Protein AF-A0A7S3WUS5-F1 (afdb_monomer_lite)

Organism: Emiliania huxleyi (NCBI:txid2903)

InterPro domains:
  IPR016064 NAD kinase/diacylglycerol kinase-like domain superfamily [SSF111331] (10-93)
  IPR017437 ATP-NAD kinase, PpnK-type, C-terminal [G3DSA:2.60.200.30] (34-105)

Radius of gyration: 26.23 Å; chains: 1; bounding box: 48×45×94 Å

Foldseek 3Di:
DVVVVVVVVVCVVVVVDDDDDADWDFDFDADPVRHGDPPDTDTHRFKDKDFDPDQVAWDWDWDDDPPDDTDIDTGRTDIDTGP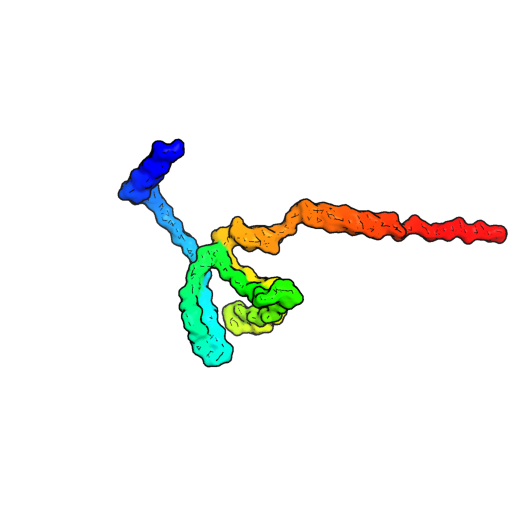NNCPPVVVVVPDPDPVNVVVVVVVVVVVVVPPDPPDPDDDD

Secondary structure (DSSP, 8-state):
-HHHHHHHHHHHHTT-SPPPP---EEE--B-TTSPBPSS--EEESSEEEEE-SSTTSPEEEEE-STT---EEEEESEEEEE-TTGGGTHHHHHH---HHHHHHHHHHHHHHHTT----------

Sequence (124 aa):
LATASRAFAARIAAAEYEPLLVPRLRVSVTGGDGAAAAFATQHALNECFVCEACPARPLDLEISVDGGPWRQWRSSGALISTQRGASAWMQNAWSVREQQAAAVLQAAAELGGGGGGVGGGGVG

Structure (mmCIF, N/CA/C/O backbone):
data_AF-A0A7S3WUS5-F1
#
_entry.id   AF-A0A7S3WUS5-F1
#
loop_
_atom_site.group_PDB
_atom_site.id
_atom_site.type_symbol
_atom_site.label_atom_id
_atom_site.label_alt_id
_atom_site.label_comp_id
_atom_site.label_asym_id
_atom_site.label_entity_id
_atom_site.label_seq_id
_atom_site.pdbx_PDB_ins_code
_atom_site.Cartn_x
_atom_site.Cartn_y
_atom_site.Cartn_z
_atom_site.occupancy
_atom_site.B_iso_or_equiv
_atom_site.auth_seq_id
_atom_site.auth_comp_id
_atom_site.auth_asym_id
_atom_site.auth_atom_id
_atom_site.pdbx_PDB_model_num
ATOM 1 N N . LEU A 1 1 ? 22.462 19.286 -18.623 1.00 60.81 1 LEU A N 1
ATOM 2 C CA . LEU A 1 1 ? 21.118 18.657 -18.521 1.00 60.81 1 LEU A CA 1
ATOM 3 C C . LEU A 1 1 ? 20.695 17.931 -19.807 1.00 60.81 1 LEU A C 1
ATOM 5 O O . LEU A 1 1 ? 20.360 16.754 -19.731 1.00 60.81 1 LEU A O 1
ATOM 9 N N . ALA A 1 2 ? 20.783 18.559 -20.988 1.00 68.88 2 ALA A N 1
ATOM 10 C CA . ALA A 1 2 ? 20.404 17.918 -22.259 1.00 68.88 2 ALA A CA 1
ATOM 11 C C . ALA A 1 2 ? 21.253 16.679 -22.631 1.00 68.88 2 ALA A C 1
ATOM 13 O O . ALA A 1 2 ? 20.715 15.692 -23.123 1.00 68.88 2 ALA A O 1
ATOM 14 N N . THR A 1 3 ? 22.563 16.696 -22.358 1.00 79.12 3 THR A N 1
ATOM 15 C CA . THR A 1 3 ? 23.478 15.587 -22.695 1.00 79.12 3 THR A CA 1
ATOM 16 C C . THR A 1 3 ? 23.222 14.331 -21.858 1.00 79.12 3 THR A C 1
ATOM 18 O O . THR A 1 3 ? 23.141 13.238 -22.406 1.00 79.12 3 THR A O 1
ATOM 21 N N . ALA A 1 4 ? 23.010 14.485 -20.546 1.00 77.75 4 ALA A N 1
ATOM 22 C CA . ALA A 1 4 ? 22.707 13.371 -19.643 1.00 77.75 4 ALA A CA 1
ATOM 23 C C . ALA A 1 4 ? 21.370 12.691 -19.990 1.00 77.75 4 ALA A C 1
ATOM 25 O O . ALA A 1 4 ? 21.274 11.468 -19.971 1.00 77.75 4 ALA A O 1
ATOM 26 N N . SER A 1 5 ? 20.365 13.478 -20.390 1.00 86.50 5 SER A N 1
ATOM 27 C CA . SER A 1 5 ? 19.056 12.955 -20.809 1.00 86.50 5 SER A CA 1
ATOM 28 C C . SER A 1 5 ? 19.151 12.135 -22.101 1.00 86.50 5 SER A C 1
ATOM 30 O O . SER A 1 5 ? 18.532 11.079 -22.207 1.00 86.50 5 SER A O 1
ATOM 32 N N . ARG A 1 6 ? 19.973 12.574 -23.070 1.00 90.38 6 ARG A N 1
ATOM 33 C CA . ARG A 1 6 ? 20.227 11.809 -24.305 1.00 90.38 6 ARG A CA 1
ATOM 34 C C . ARG A 1 6 ? 20.988 10.516 -24.039 1.00 90.38 6 ARG A C 1
ATOM 36 O O . ARG A 1 6 ? 20.629 9.493 -24.606 1.00 90.38 6 ARG A O 1
ATOM 43 N N . ALA A 1 7 ? 22.001 10.553 -23.172 1.00 91.06 7 ALA A N 1
ATOM 44 C CA . ALA A 1 7 ? 22.746 9.357 -22.789 1.00 91.06 7 ALA A CA 1
ATOM 45 C C . ALA A 1 7 ? 21.830 8.323 -22.114 1.00 91.06 7 ALA A C 1
ATOM 47 O O . ALA A 1 7 ? 21.869 7.148 -22.458 1.00 91.06 7 ALA A O 1
ATOM 48 N N . PHE A 1 8 ? 20.947 8.760 -21.213 1.00 92.19 8 PHE A N 1
ATOM 49 C CA . PHE A 1 8 ? 19.957 7.882 -20.590 1.00 92.19 8 PHE A CA 1
ATOM 50 C C . PHE A 1 8 ? 18.979 7.275 -21.609 1.00 92.19 8 PHE A C 1
ATOM 52 O O . PHE A 1 8 ? 18.765 6.065 -21.606 1.00 92.19 8 PHE A O 1
ATOM 59 N N . ALA A 1 9 ? 18.439 8.084 -22.525 1.00 92.94 9 ALA A N 1
ATOM 60 C CA . ALA A 1 9 ? 17.549 7.596 -23.580 1.00 92.94 9 ALA A CA 1
ATOM 61 C C . ALA A 1 9 ? 18.240 6.588 -24.516 1.00 92.94 9 ALA A C 1
ATOM 63 O O . ALA A 1 9 ? 17.631 5.587 -24.883 1.00 92.94 9 ALA A O 1
ATOM 64 N N . ALA A 1 10 ? 19.513 6.818 -24.859 1.00 94.94 10 ALA A N 1
ATOM 65 C CA . ALA A 1 10 ? 20.303 5.890 -25.665 1.00 94.94 10 ALA A CA 1
ATOM 66 C C . ALA A 1 10 ? 20.465 4.530 -24.970 1.00 94.94 10 ALA A C 1
ATOM 68 O O . ALA A 1 10 ? 20.283 3.501 -25.611 1.00 94.94 10 ALA A O 1
ATOM 69 N N . ARG A 1 11 ? 20.709 4.522 -23.652 1.00 95.12 11 ARG A N 1
ATOM 70 C CA . ARG A 1 11 ? 20.784 3.288 -22.855 1.00 95.12 11 ARG A CA 1
ATOM 71 C C . ARG A 1 11 ? 19.455 2.537 -22.812 1.00 95.12 11 ARG A C 1
ATOM 73 O O . ARG A 1 11 ? 19.446 1.320 -22.948 1.00 95.12 11 ARG A O 1
ATOM 80 N N . ILE A 1 12 ? 18.330 3.244 -22.679 1.00 94.94 12 ILE A N 1
ATOM 81 C CA . ILE A 1 12 ? 16.999 2.619 -22.772 1.00 94.94 12 ILE A CA 1
ATOM 82 C C . ILE A 1 12 ? 16.790 2.006 -24.161 1.00 94.94 12 ILE A C 1
ATOM 84 O O . ILE A 1 12 ? 16.366 0.858 -24.258 1.00 94.94 12 ILE A O 1
ATOM 88 N N . ALA A 1 13 ? 17.103 2.748 -25.228 1.00 95.38 13 ALA A N 1
ATOM 89 C CA . ALA A 1 13 ? 16.935 2.283 -26.605 1.00 95.38 13 ALA A CA 1
ATOM 90 C C . ALA A 1 13 ? 17.825 1.072 -26.934 1.00 95.38 13 ALA A C 1
ATOM 92 O O . ALA A 1 13 ? 17.406 0.192 -27.679 1.00 95.38 13 ALA A O 1
ATOM 93 N N . ALA A 1 14 ? 19.022 1.013 -26.348 1.00 97.00 14 ALA A N 1
ATOM 94 C CA . ALA A 1 14 ? 19.943 -0.116 -26.447 1.00 97.00 14 ALA A CA 1
ATOM 95 C C . ALA A 1 14 ? 19.601 -1.280 -25.491 1.00 97.00 14 ALA A C 1
ATOM 97 O O . ALA A 1 14 ? 20.335 -2.262 -25.451 1.00 97.00 14 ALA A O 1
ATOM 98 N N . ALA A 1 15 ? 18.506 -1.181 -24.725 1.00 95.31 15 ALA A N 1
ATOM 99 C CA . ALA A 1 15 ? 18.115 -2.144 -23.694 1.00 95.31 15 ALA A CA 1
ATOM 100 C C . ALA A 1 15 ? 19.198 -2.395 -22.619 1.00 95.31 15 ALA A C 1
ATOM 102 O O . ALA A 1 15 ? 19.276 -3.470 -22.030 1.00 95.31 15 ALA A O 1
ATOM 103 N N . GLU A 1 16 ? 20.018 -1.385 -22.320 1.00 96.56 16 GLU A N 1
ATOM 104 C CA . GLU A 1 16 ? 21.085 -1.433 -21.312 1.00 96.56 16 GLU A CA 1
ATOM 105 C C . GLU A 1 16 ? 20.549 -1.160 -19.895 1.00 96.56 16 GLU A C 1
ATOM 107 O O . GLU A 1 16 ? 20.965 -0.215 -19.205 1.00 96.56 16 GLU A O 1
ATOM 112 N N . TYR A 1 17 ? 19.592 -1.979 -19.465 1.00 93.75 17 TYR A N 1
ATOM 113 C CA . TYR A 1 17 ? 18.994 -1.929 -18.135 1.00 93.75 17 TYR A CA 1
ATOM 114 C C . TYR A 1 17 ? 18.569 -3.319 -17.662 1.00 93.75 17 TYR A C 1
ATOM 116 O O . TYR A 1 17 ? 18.233 -4.189 -18.459 1.00 93.75 17 TYR A O 1
ATOM 124 N N . GLU A 1 18 ? 18.511 -3.497 -16.343 1.00 94.69 18 GLU A N 1
ATOM 125 C CA . GLU A 1 18 ? 17.910 -4.685 -15.743 1.00 94.69 18 GLU A CA 1
ATOM 126 C C . GLU A 1 18 ? 16.502 -4.362 -15.226 1.00 94.69 18 GLU A C 1
ATOM 128 O O . GLU A 1 18 ? 16.344 -3.458 -14.395 1.00 94.69 18 GLU A O 1
ATOM 133 N N . PRO A 1 19 ? 15.454 -5.051 -15.713 1.00 91.94 19 PRO A N 1
ATOM 134 C CA . PRO A 1 19 ? 14.105 -4.850 -15.214 1.00 91.94 19 PRO A CA 1
ATOM 135 C C . PRO A 1 19 ? 13.977 -5.411 -13.795 1.00 91.94 19 PRO A C 1
ATOM 137 O O . PRO A 1 19 ? 14.230 -6.587 -13.545 1.00 91.94 19 PRO A O 1
ATOM 140 N N . LEU A 1 20 ? 13.513 -4.574 -12.868 1.00 92.12 20 LEU A N 1
ATOM 141 C CA . LEU A 1 20 ? 13.192 -4.998 -11.509 1.00 92.12 20 LEU A CA 1
ATOM 142 C C . LEU A 1 20 ? 11.686 -5.222 -11.370 1.00 92.12 20 LEU A C 1
ATOM 144 O O . LEU A 1 20 ? 10.892 -4.289 -11.511 1.00 92.12 20 LEU A O 1
ATOM 148 N N . LEU A 1 21 ? 11.298 -6.448 -11.030 1.00 92.81 21 LEU A N 1
ATOM 149 C CA . LEU A 1 21 ? 9.920 -6.761 -10.674 1.00 92.81 21 LEU A CA 1
ATOM 150 C C . LEU A 1 21 ? 9.628 -6.265 -9.258 1.00 92.81 21 LEU A C 1
ATOM 152 O O . LEU A 1 21 ? 10.329 -6.602 -8.306 1.00 92.81 21 LEU A O 1
ATOM 156 N N . VAL A 1 22 ? 8.574 -5.464 -9.125 1.00 93.38 22 VAL A N 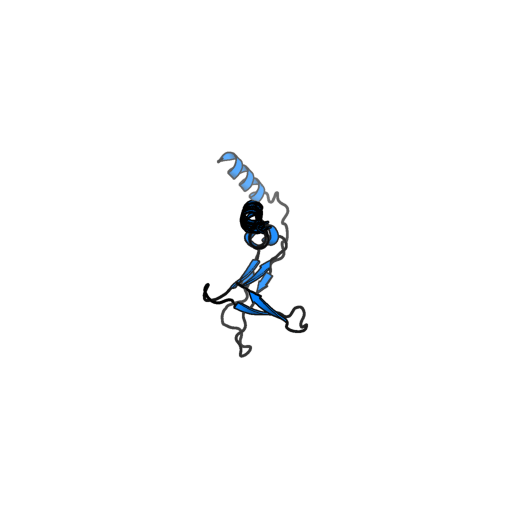1
ATOM 157 C CA . VAL A 1 22 ? 8.136 -4.901 -7.847 1.00 93.38 22 VAL A CA 1
ATOM 158 C C . VAL A 1 22 ? 6.699 -5.336 -7.549 1.00 93.38 22 VAL A C 1
ATOM 160 O O . VAL A 1 22 ? 5.832 -5.188 -8.416 1.00 93.38 22 VAL A O 1
ATOM 163 N N . PRO A 1 23 ? 6.420 -5.877 -6.348 1.00 94.50 23 PRO A N 1
ATOM 164 C CA . PRO A 1 23 ? 5.063 -6.238 -5.958 1.00 94.50 23 PRO A CA 1
ATOM 165 C C . PRO A 1 23 ? 4.119 -5.032 -5.974 1.00 94.50 23 PRO A C 1
ATOM 167 O O . PRO A 1 23 ? 4.506 -3.920 -5.611 1.00 94.50 23 PRO A O 1
ATOM 170 N N . ARG A 1 24 ? 2.863 -5.273 -6.358 1.00 95.88 24 ARG A N 1
ATOM 171 C CA . ARG A 1 24 ? 1.760 -4.303 -6.298 1.00 95.88 24 ARG A CA 1
ATOM 172 C C . ARG A 1 24 ? 0.616 -4.889 -5.483 1.00 95.88 24 ARG A C 1
ATOM 174 O O . ARG A 1 24 ? 0.384 -6.095 -5.528 1.00 95.88 24 ARG A O 1
ATOM 181 N N . LEU A 1 25 ? -0.127 -4.039 -4.785 1.00 95.56 25 LEU A N 1
ATOM 182 C CA . LEU A 1 25 ? -1.349 -4.448 -4.095 1.00 95.56 25 LEU A CA 1
ATOM 183 C C . LEU A 1 25 ? -2.481 -4.533 -5.109 1.00 95.56 25 LEU A C 1
ATOM 185 O O . LEU A 1 25 ? -2.770 -3.542 -5.778 1.00 95.56 25 LEU A O 1
ATOM 189 N N . ARG A 1 26 ? -3.137 -5.689 -5.203 1.00 94.69 26 ARG A N 1
ATOM 190 C CA . ARG A 1 26 ? -4.408 -5.822 -5.916 1.00 94.69 26 ARG A CA 1
ATOM 191 C C . ARG A 1 26 ? -5.544 -5.521 -4.945 1.00 94.69 26 ARG A C 1
ATOM 193 O O . ARG A 1 26 ? -5.706 -6.234 -3.961 1.00 94.69 26 ARG A O 1
ATOM 200 N N . VAL A 1 27 ? -6.338 -4.500 -5.238 1.00 92.19 27 VAL A N 1
ATOM 201 C CA . VAL A 1 27 ? -7.411 -4.011 -4.365 1.00 92.19 27 VAL A CA 1
ATOM 202 C C . VAL A 1 27 ? -8.732 -4.116 -5.102 1.00 92.19 27 VAL A C 1
ATOM 204 O O . VAL A 1 27 ? -8.830 -3.707 -6.255 1.00 92.19 27 VAL A O 1
ATOM 207 N N . SER A 1 28 ? -9.745 -4.681 -4.458 1.00 88.81 28 SER A N 1
ATOM 208 C CA . SER A 1 28 ? -11.100 -4.767 -5.009 1.00 88.81 28 SER A CA 1
ATOM 209 C C . SER A 1 28 ? -12.091 -4.247 -3.981 1.00 88.81 28 SER A C 1
ATOM 211 O O . SER A 1 28 ? -11.910 -4.483 -2.788 1.00 88.81 28 SER A O 1
ATOM 213 N N . VAL A 1 29 ? -13.117 -3.541 -4.449 1.00 86.75 29 VAL A N 1
ATOM 214 C CA . VAL A 1 29 ? -14.193 -3.014 -3.606 1.00 86.75 29 VAL A CA 1
ATOM 215 C C . VAL A 1 29 ? -15.466 -3.780 -3.934 1.00 86.75 29 VAL A C 1
ATOM 217 O O . VAL A 1 29 ? -15.914 -3.802 -5.079 1.00 86.75 29 VAL A O 1
ATOM 220 N N . THR A 1 30 ? -16.051 -4.421 -2.930 1.00 82.69 30 THR A N 1
ATOM 221 C CA . THR A 1 30 ? -17.314 -5.156 -3.053 1.00 82.69 30 THR A CA 1
ATOM 222 C C . THR A 1 30 ? -18.405 -4.427 -2.282 1.00 82.69 30 THR A C 1
ATOM 224 O O . THR A 1 30 ? -18.158 -3.936 -1.181 1.00 82.69 30 THR A O 1
ATOM 227 N N . GLY A 1 31 ? -19.600 -4.333 -2.866 1.00 79.12 31 GLY A N 1
ATOM 228 C CA . GLY A 1 31 ? -20.786 -3.838 -2.174 1.00 79.12 31 GLY A CA 1
ATOM 229 C C . GLY A 1 31 ? -21.248 -4.804 -1.080 1.00 79.12 31 GLY A C 1
ATOM 230 O O . GLY A 1 31 ? -20.828 -5.961 -1.031 1.00 79.12 31 GLY A O 1
ATOM 231 N N . GLY A 1 32 ? -22.116 -4.319 -0.188 1.00 68.31 32 GLY A N 1
ATOM 232 C CA . GLY A 1 32 ? -22.639 -5.097 0.945 1.00 68.31 32 GLY A CA 1
ATOM 233 C C . GLY A 1 32 ? -23.538 -6.279 0.557 1.00 68.31 32 GLY A C 1
ATOM 234 O O . GLY A 1 32 ? -23.776 -7.155 1.380 1.00 68.31 32 GLY A O 1
ATOM 235 N N . ASP A 1 33 ? -24.004 -6.337 -0.688 1.00 68.56 33 ASP A N 1
ATOM 236 C CA . ASP A 1 33 ? -24.739 -7.458 -1.287 1.00 68.56 33 ASP A CA 1
ATOM 237 C C . ASP A 1 33 ? -23.813 -8.499 -1.948 1.00 68.56 33 ASP A C 1
ATOM 239 O O . ASP A 1 33 ? -24.282 -9.447 -2.578 1.00 68.56 33 ASP A O 1
ATOM 243 N N . GLY A 1 34 ? -22.492 -8.330 -1.828 1.00 57.41 34 GLY A N 1
ATOM 244 C CA . GLY A 1 34 ? -21.505 -9.181 -2.489 1.00 57.41 34 GLY A CA 1
ATOM 245 C C . GLY A 1 34 ? -21.409 -8.947 -3.998 1.00 57.41 34 GLY A C 1
ATOM 246 O O . GLY A 1 34 ? -20.547 -9.545 -4.648 1.00 57.41 34 GLY A O 1
ATOM 247 N N . ALA A 1 35 ? -22.228 -8.052 -4.567 1.00 59.03 35 ALA A N 1
ATOM 248 C CA . ALA A 1 35 ? -22.014 -7.581 -5.920 1.00 59.03 35 ALA A CA 1
ATOM 249 C C . ALA A 1 35 ? -20.742 -6.729 -5.916 1.00 59.03 35 ALA A C 1
ATOM 251 O O . ALA A 1 35 ? -20.558 -5.841 -5.078 1.00 59.03 35 ALA A O 1
ATOM 252 N N . ALA A 1 36 ? -19.821 -7.008 -6.839 1.00 55.69 36 ALA A N 1
ATOM 253 C CA . ALA A 1 36 ? -18.684 -6.127 -7.048 1.00 55.69 36 ALA A CA 1
ATOM 254 C C . ALA A 1 36 ? -19.242 -4.730 -7.344 1.00 55.69 36 ALA A C 1
ATOM 256 O O . ALA A 1 36 ? -19.949 -4.540 -8.337 1.00 55.69 36 ALA A O 1
ATOM 257 N N . ALA A 1 37 ? -18.962 -3.761 -6.467 1.00 55.69 37 ALA A N 1
ATOM 258 C CA . ALA A 1 37 ? -19.253 -2.381 -6.798 1.00 55.69 37 ALA A CA 1
ATOM 259 C C . ALA A 1 37 ? -18.485 -2.092 -8.093 1.00 55.69 37 ALA A C 1
ATOM 261 O O . ALA A 1 37 ? -17.358 -2.558 -8.253 1.00 55.69 37 ALA A O 1
ATOM 262 N N . ALA A 1 38 ? -19.074 -1.345 -9.027 1.00 53.38 38 ALA A N 1
ATOM 263 C CA . ALA A 1 38 ? -18.507 -1.107 -10.362 1.00 53.38 38 ALA A CA 1
ATOM 264 C C . ALA A 1 38 ? -17.114 -0.422 -10.366 1.00 53.38 38 ALA A C 1
ATOM 266 O O . ALA A 1 38 ? -16.556 -0.130 -11.424 1.00 53.38 38 ALA A O 1
ATOM 267 N N . PHE A 1 39 ? -16.527 -0.178 -9.193 1.00 57.31 39 PHE A N 1
ATOM 268 C CA . PHE A 1 39 ? -15.127 0.159 -9.014 1.00 57.31 39 PHE A CA 1
ATOM 269 C C . PHE A 1 39 ? -14.258 -1.071 -9.304 1.00 57.31 39 PHE A C 1
ATOM 271 O O . PHE A 1 39 ? -14.019 -1.928 -8.455 1.00 57.31 39 PHE A O 1
ATOM 278 N N . ALA A 1 40 ? -13.796 -1.132 -10.551 1.00 66.50 40 ALA A N 1
ATOM 279 C CA . ALA A 1 40 ? -12.826 -2.091 -11.057 1.00 66.50 40 ALA A CA 1
ATOM 280 C C . ALA A 1 40 ? -11.679 -2.358 -10.069 1.00 66.50 40 ALA A C 1
ATOM 282 O O . ALA A 1 40 ? -11.180 -1.435 -9.422 1.00 66.50 40 ALA A O 1
ATOM 283 N N . THR A 1 41 ? -11.219 -3.610 -10.013 1.00 81.38 41 THR A N 1
ATOM 284 C CA . THR A 1 41 ? -9.991 -3.994 -9.312 1.00 81.38 41 THR A CA 1
ATOM 285 C C . THR A 1 41 ? -8.839 -3.062 -9.695 1.00 81.38 41 THR A C 1
ATOM 287 O O . THR A 1 41 ? -8.488 -2.945 -10.869 1.00 81.38 41 THR A O 1
ATOM 290 N N . GLN A 1 42 ? -8.234 -2.416 -8.699 1.00 89.31 42 GLN A N 1
ATOM 291 C CA . GLN A 1 42 ? -7.111 -1.498 -8.872 1.00 89.31 42 GLN A CA 1
ATOM 292 C C . GLN A 1 42 ? -5.796 -2.154 -8.451 1.00 89.31 42 GLN A C 1
ATOM 294 O O . GLN A 1 42 ? -5.769 -3.044 -7.600 1.00 89.31 42 GLN A O 1
ATOM 299 N N . HIS A 1 43 ? -4.688 -1.675 -9.020 1.00 93.50 43 HIS A N 1
ATOM 300 C CA . HIS A 1 43 ? -3.344 -2.068 -8.602 1.00 93.50 43 HIS A CA 1
ATOM 301 C C . HIS A 1 43 ? -2.581 -0.867 -8.040 1.00 93.50 43 HIS A C 1
ATOM 303 O O . HIS A 1 43 ? -2.263 0.066 -8.778 1.00 93.50 43 HIS A O 1
ATOM 309 N N . ALA A 1 44 ? -2.213 -0.902 -6.763 1.00 94.12 44 ALA A N 1
ATOM 310 C CA . ALA A 1 44 ? -1.401 0.141 -6.138 1.00 94.12 44 ALA A CA 1
ATOM 311 C C . ALA A 1 44 ? 0.080 -0.262 -6.107 1.00 94.12 44 ALA A C 1
ATOM 313 O O . ALA A 1 44 ? 0.414 -1.384 -5.733 1.00 94.12 44 ALA A O 1
ATOM 314 N N . LEU A 1 45 ? 0.972 0.642 -6.530 1.00 95.06 45 LEU A N 1
ATOM 315 C CA . LEU A 1 45 ? 2.423 0.419 -6.449 1.00 95.06 45 LEU A CA 1
ATOM 316 C C . LEU A 1 45 ? 2.947 0.619 -5.021 1.00 95.06 45 LEU A C 1
ATOM 318 O O . LEU A 1 45 ? 3.734 -0.190 -4.537 1.00 95.06 45 LEU A O 1
ATOM 322 N N . ASN A 1 46 ? 2.487 1.683 -4.362 1.00 95.69 46 ASN A N 1
ATOM 323 C CA . ASN A 1 46 ? 2.974 2.085 -3.048 1.00 95.69 46 ASN A CA 1
ATOM 324 C C . ASN A 1 46 ? 1.981 1.669 -1.960 1.00 95.69 46 ASN A C 1
ATOM 326 O O . ASN A 1 46 ? 2.235 0.705 -1.246 1.00 95.69 46 ASN A O 1
ATOM 330 N N . GLU A 1 47 ? 0.815 2.312 -1.893 1.00 95.75 47 GLU A N 1
ATOM 331 C CA . GLU A 1 47 ? -0.187 2.032 -0.866 1.00 95.75 47 GLU A CA 1
ATOM 332 C C . GLU A 1 47 ? -1.623 2.142 -1.374 1.00 95.75 47 GLU A C 1
ATOM 334 O O . GLU A 1 47 ? -1.918 2.824 -2.356 1.00 95.75 47 GLU A O 1
ATOM 339 N N . CYS A 1 48 ? -2.515 1.463 -0.659 1.00 94.50 48 CYS A N 1
ATOM 340 C CA . CYS A 1 48 ? -3.944 1.709 -0.671 1.00 94.50 48 CYS A CA 1
ATOM 341 C C . CYS A 1 48 ? -4.336 2.302 0.682 1.00 94.50 48 CYS A C 1
ATOM 343 O O . CYS A 1 48 ? -3.999 1.743 1.728 1.00 94.50 48 CYS A O 1
ATOM 345 N N . PHE A 1 49 ? -5.037 3.431 0.645 1.00 93.62 49 PHE A N 1
ATOM 346 C CA . PHE A 1 49 ? -5.539 4.099 1.834 1.00 93.62 49 PHE A CA 1
ATOM 347 C C . PHE A 1 49 ? -7.063 4.107 1.818 1.00 93.62 49 PHE A C 1
ATOM 349 O O . PHE A 1 49 ? -7.676 4.578 0.860 1.00 93.62 49 PHE A O 1
ATOM 356 N N . VAL A 1 50 ? -7.652 3.575 2.885 1.00 92.06 50 VAL A N 1
ATOM 357 C CA . VAL A 1 50 ? -9.088 3.642 3.156 1.00 92.06 50 VAL A CA 1
ATOM 358 C C . VAL A 1 50 ? -9.280 4.655 4.269 1.00 92.06 50 VAL A C 1
ATOM 360 O O . VAL A 1 50 ? -8.722 4.487 5.35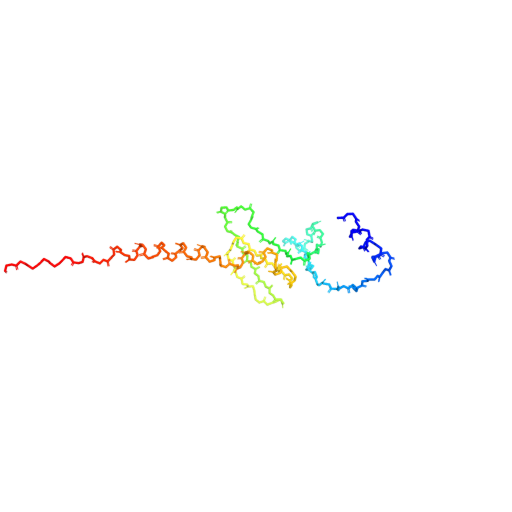3 1.00 92.06 50 VAL A O 1
ATOM 363 N N . CYS A 1 51 ? -10.039 5.708 3.990 1.00 92.00 51 CYS A N 1
ATOM 364 C CA . CYS A 1 51 ? -10.143 6.864 4.867 1.00 92.00 51 CYS A CA 1
ATOM 365 C C . CYS A 1 51 ? -11.577 7.163 5.267 1.00 92.00 51 CYS A C 1
ATOM 367 O O . CYS A 1 51 ? -12.545 6.692 4.661 1.00 92.00 51 CYS A O 1
ATOM 369 N N . GLU A 1 52 ? -11.693 7.969 6.308 1.00 91.00 52 GLU A N 1
ATOM 370 C CA . GLU A 1 52 ? -12.939 8.571 6.710 1.00 91.00 52 GLU A CA 1
ATOM 371 C C . GLU A 1 52 ? -13.539 9.406 5.571 1.00 91.00 52 GLU A C 1
ATOM 373 O O . GLU A 1 52 ? -12.858 10.146 4.862 1.00 91.00 52 GLU A O 1
ATOM 378 N N . ALA A 1 53 ? -14.859 9.323 5.408 1.00 88.06 53 ALA A N 1
ATOM 379 C CA . ALA A 1 53 ? -15.577 10.191 4.476 1.00 88.06 53 ALA A CA 1
ATOM 380 C C . ALA A 1 53 ? -15.724 11.630 5.012 1.00 88.06 53 ALA A C 1
ATOM 382 O O . ALA A 1 53 ? -16.056 12.549 4.267 1.00 88.06 53 ALA A O 1
ATOM 383 N N . CYS A 1 54 ? -15.538 11.831 6.321 1.00 87.56 54 CYS A N 1
ATOM 384 C CA . CYS A 1 54 ? -15.685 13.116 6.992 1.00 87.56 54 CYS A CA 1
ATOM 385 C C . CYS A 1 54 ? -14.581 13.267 8.047 1.00 87.56 54 CYS A C 1
ATOM 387 O O . CYS A 1 54 ? -14.631 12.534 9.029 1.00 87.56 54 CYS A O 1
ATOM 389 N N . PRO A 1 55 ? -13.663 14.243 7.924 1.00 87.06 55 PRO A N 1
ATOM 390 C CA . PRO A 1 55 ? -12.536 14.413 8.853 1.00 87.06 55 PRO A CA 1
ATOM 391 C C . PRO A 1 55 ? -12.931 14.633 10.320 1.00 87.06 55 PRO A C 1
ATOM 393 O O . PRO A 1 55 ? -12.141 14.412 11.230 1.00 87.06 55 PRO A O 1
ATOM 396 N N . ALA A 1 56 ? -14.164 15.085 10.569 1.00 90.94 56 ALA A N 1
ATOM 397 C CA . ALA A 1 56 ? -14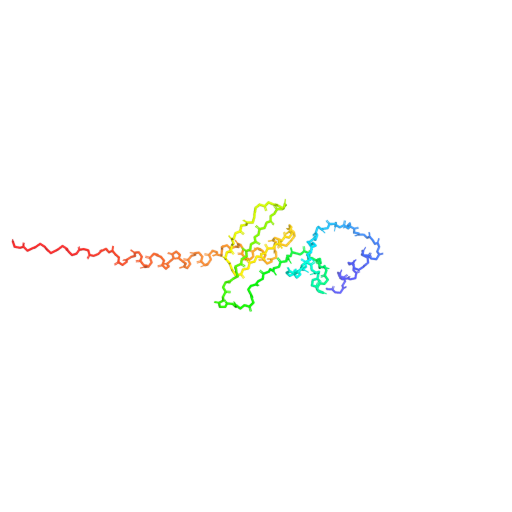.690 15.280 11.918 1.00 90.94 56 ALA A CA 1
ATOM 398 C C . ALA A 1 56 ? -15.176 13.976 12.576 1.00 90.94 56 ALA A C 1
ATOM 400 O O . ALA A 1 56 ? -15.526 13.980 13.757 1.00 90.94 56 ALA A O 1
ATOM 401 N N . ARG A 1 57 ? -15.258 12.872 11.824 1.00 91.44 57 ARG A N 1
ATOM 402 C CA . ARG A 1 57 ? -15.729 11.579 12.318 1.00 91.44 57 ARG A CA 1
ATOM 403 C C . ARG A 1 57 ? -14.670 10.511 12.061 1.00 91.44 57 ARG A C 1
ATOM 405 O O . ARG A 1 57 ? -14.286 10.324 10.911 1.00 91.44 57 ARG A O 1
ATOM 412 N N . PRO A 1 58 ? -14.231 9.783 13.099 1.00 91.50 58 PRO A N 1
ATOM 413 C CA . PRO A 1 58 ? -13.318 8.671 12.897 1.00 91.50 58 PRO A CA 1
ATOM 414 C C . PRO A 1 58 ? -13.998 7.575 12.076 1.00 91.50 58 PRO A C 1
ATOM 416 O O . PRO A 1 58 ? -15.222 7.420 12.102 1.00 91.50 58 PRO A O 1
ATOM 419 N N . LEU A 1 59 ? -13.179 6.815 11.364 1.00 92.69 59 LEU A N 1
ATOM 420 C CA . LEU A 1 59 ? -13.590 5.633 10.638 1.00 92.69 59 LEU A CA 1
ATOM 421 C C . LEU A 1 59 ? -13.577 4.432 11.590 1.00 92.69 59 LEU A C 1
ATOM 423 O O . LEU A 1 59 ? -12.558 4.140 12.218 1.00 92.69 59 LEU A O 1
ATOM 427 N N . ASP A 1 60 ? -14.710 3.741 11.678 1.00 93.88 60 ASP A N 1
ATOM 428 C CA . ASP A 1 60 ? -14.819 2.448 12.346 1.00 93.88 60 ASP A CA 1
ATOM 429 C C . ASP A 1 60 ? -14.618 1.346 11.289 1.00 93.88 60 ASP A C 1
ATOM 431 O O . ASP A 1 60 ? -15.333 1.287 10.287 1.00 93.88 60 ASP A O 1
ATOM 435 N N . LEU A 1 61 ? -13.600 0.509 11.485 1.00 92.56 61 LEU A N 1
ATOM 436 C CA . LEU A 1 61 ? -13.179 -0.549 10.570 1.00 92.56 61 LEU A CA 1
ATOM 437 C C . LEU A 1 61 ? -13.255 -1.909 11.249 1.00 92.56 61 LEU A C 1
ATOM 439 O O . LEU A 1 61 ? -12.852 -2.065 12.399 1.00 92.56 61 LEU A O 1
ATOM 443 N N . GLU A 1 62 ? -13.649 -2.919 10.483 1.00 94.50 62 GLU A N 1
ATOM 444 C CA . GLU A 1 62 ? -13.417 -4.315 10.829 1.00 94.50 62 GLU A CA 1
ATOM 445 C C . GLU A 1 62 ? -12.359 -4.867 9.879 1.00 94.50 62 GLU A C 1
ATOM 447 O O . GLU A 1 62 ? -12.472 -4.732 8.662 1.00 94.50 62 GLU A O 1
ATOM 452 N N . ILE A 1 63 ? -11.298 -5.455 10.431 1.00 94.00 63 ILE A N 1
ATOM 453 C CA . ILE A 1 63 ? -10.175 -5.981 9.651 1.00 94.00 63 ILE A CA 1
ATOM 454 C C . ILE A 1 63 ? -10.022 -7.470 9.946 1.00 94.00 63 ILE A C 1
ATOM 456 O O . ILE A 1 63 ? -9.912 -7.875 11.105 1.00 94.00 63 ILE A O 1
ATOM 460 N N . SER A 1 64 ? -9.982 -8.269 8.883 1.00 94.75 64 SER A N 1
ATOM 461 C CA . SER A 1 64 ? -9.611 -9.682 8.904 1.00 94.75 64 SER A CA 1
ATOM 462 C C . SER A 1 64 ? -8.428 -9.903 7.964 1.00 94.75 64 SER A C 1
ATOM 464 O O . SER A 1 64 ? -8.332 -9.282 6.904 1.00 94.75 64 SER A O 1
ATOM 466 N N . VAL A 1 65 ? -7.514 -10.777 8.373 1.00 95.50 65 VAL A N 1
ATOM 467 C CA . VAL A 1 65 ? -6.345 -11.193 7.593 1.00 95.50 65 VAL A CA 1
ATOM 468 C C . VAL A 1 65 ? -6.435 -12.699 7.416 1.00 95.50 65 VAL A C 1
ATOM 470 O O . VAL A 1 65 ? -6.720 -13.411 8.378 1.00 95.50 65 VAL A O 1
ATOM 473 N N . ASP A 1 66 ? -6.241 -13.165 6.183 1.00 95.75 66 ASP A N 1
ATOM 474 C CA . ASP A 1 66 ? -6.251 -14.587 5.815 1.00 95.75 66 ASP A CA 1
ATOM 475 C C . ASP A 1 66 ? -7.511 -15.351 6.270 1.00 95.75 66 ASP A C 1
ATOM 477 O O . ASP A 1 66 ? -7.456 -16.525 6.628 1.00 95.75 66 ASP A O 1
ATOM 481 N N . GLY A 1 67 ? -8.668 -14.677 6.281 1.00 93.25 67 GLY A N 1
ATOM 482 C CA . GLY A 1 67 ? -9.940 -15.263 6.722 1.00 93.25 67 GLY A CA 1
ATOM 483 C C . GLY A 1 67 ? -10.040 -15.494 8.235 1.00 93.25 67 GLY A C 1
ATOM 484 O O . GLY A 1 67 ? -10.938 -16.200 8.691 1.00 93.25 67 GLY A O 1
ATOM 485 N N . GLY A 1 68 ? -9.131 -14.914 9.020 1.00 96.12 68 GLY A N 1
ATOM 486 C CA . GLY A 1 68 ? -9.153 -14.969 10.476 1.00 96.12 68 GLY A CA 1
ATOM 487 C C . GLY A 1 68 ? -10.289 -14.154 11.117 1.00 96.12 68 GLY A C 1
ATOM 488 O O . GLY A 1 68 ? -11.114 -13.546 10.426 1.00 96.12 68 GLY A O 1
ATOM 489 N N . PRO A 1 69 ? -10.337 -14.103 12.461 1.00 96.00 69 PRO A N 1
ATOM 490 C CA . PRO A 1 69 ? -11.364 -13.357 13.175 1.00 96.00 69 PRO A CA 1
ATOM 491 C C . PRO A 1 69 ? -11.279 -11.860 12.868 1.00 96.00 69 PRO A C 1
ATOM 493 O O . PRO A 1 69 ? -10.192 -11.274 12.857 1.00 96.00 69 PRO A O 1
ATOM 496 N N . TRP A 1 70 ? -12.441 -11.242 12.671 1.00 95.88 70 TRP A N 1
ATOM 497 C CA . TRP A 1 70 ? -12.558 -9.799 12.506 1.00 95.88 70 TRP A CA 1
ATOM 498 C C . TRP A 1 70 ? -12.151 -9.071 13.783 1.00 95.88 70 TRP A C 1
ATOM 500 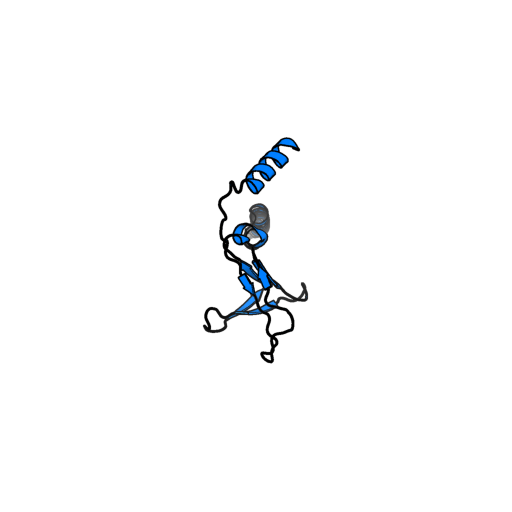O O . TRP A 1 70 ? -12.517 -9.465 14.893 1.00 95.88 70 TRP A O 1
ATOM 510 N N . ARG A 1 71 ? -11.382 -7.995 13.621 1.00 96.25 71 ARG A N 1
ATOM 511 C CA . ARG A 1 71 ? -10.992 -7.099 14.710 1.00 96.25 71 ARG A CA 1
ATOM 512 C C . ARG A 1 71 ? -11.479 -5.696 14.413 1.00 96.25 71 ARG A C 1
ATOM 514 O O . ARG A 1 71 ? -11.254 -5.195 13.314 1.00 96.25 71 ARG A O 1
ATOM 521 N N . GLN A 1 72 ? -12.097 -5.077 15.409 1.00 95.25 72 GLN A N 1
ATOM 522 C CA . GLN A 1 72 ? -12.570 -3.703 15.325 1.00 95.25 72 GLN A CA 1
ATOM 523 C C . GLN A 1 72 ? -11.427 -2.726 15.586 1.00 95.25 72 GLN A C 1
ATOM 525 O O . GLN A 1 72 ? -10.650 -2.895 16.527 1.00 95.25 72 GLN A O 1
ATOM 530 N N . TRP A 1 73 ? -11.342 -1.703 14.748 1.00 91.88 73 TRP A N 1
ATOM 531 C CA . TRP A 1 73 ? -10.375 -0.619 14.834 1.00 91.88 73 TRP A CA 1
ATOM 532 C C . TRP A 1 73 ? -11.087 0.706 14.603 1.00 91.88 73 TRP A C 1
ATOM 534 O O . TRP A 1 73 ? -11.944 0.811 13.732 1.00 91.88 73 TRP A O 1
ATOM 544 N N . ARG A 1 74 ? -10.699 1.731 15.360 1.00 93.31 74 ARG A N 1
ATOM 545 C CA . ARG A 1 74 ? -11.194 3.098 15.192 1.00 93.31 74 ARG A CA 1
ATOM 546 C C . ARG A 1 74 ? -10.010 4.019 14.956 1.00 93.31 74 ARG A C 1
ATOM 548 O O . ARG A 1 74 ? -9.136 4.130 15.815 1.00 93.31 74 ARG A O 1
ATOM 555 N N . SER A 1 75 ? -9.957 4.647 13.790 1.00 90.94 75 SER A N 1
ATOM 556 C CA . SER A 1 75 ? -8.831 5.492 13.377 1.00 90.94 75 SER A CA 1
ATOM 557 C C . SER A 1 75 ? -9.280 6.536 12.354 1.00 90.94 75 SER A C 1
ATOM 559 O O . SER A 1 75 ? -10.436 6.566 11.944 1.00 90.94 75 SER A O 1
ATOM 561 N N . SER A 1 76 ? -8.371 7.412 11.923 1.00 90.19 76 SER A N 1
ATOM 562 C CA . SER A 1 76 ? -8.612 8.254 10.741 1.00 90.19 76 SER A CA 1
ATOM 563 C C . SER A 1 76 ? -8.679 7.413 9.459 1.00 90.19 76 SER A C 1
ATOM 565 O O . SER A 1 76 ? -9.362 7.761 8.515 1.00 90.19 76 SER A O 1
ATOM 567 N N . GLY A 1 77 ? -8.025 6.256 9.420 1.00 92.38 77 GLY A N 1
ATOM 568 C CA . GLY A 1 77 ? -8.078 5.365 8.269 1.00 92.38 77 GLY A CA 1
ATOM 569 C C . GLY A 1 77 ? -7.156 4.165 8.420 1.00 92.38 77 GLY A C 1
ATOM 570 O O . GLY A 1 77 ? -6.489 3.998 9.446 1.00 92.38 77 GLY A O 1
ATOM 571 N N . ALA A 1 78 ? -7.102 3.342 7.378 1.00 92.44 78 ALA A N 1
ATOM 572 C CA . ALA A 1 78 ? -6.193 2.210 7.268 1.00 92.44 78 ALA A CA 1
ATOM 573 C C . ALA A 1 78 ? -5.332 2.336 6.013 1.00 92.44 78 ALA A C 1
ATOM 575 O O . ALA A 1 78 ? -5.839 2.530 4.907 1.00 92.44 78 ALA A O 1
ATOM 576 N N . LEU A 1 79 ? -4.020 2.197 6.198 1.00 93.94 79 LEU A N 1
ATOM 577 C CA . LEU A 1 79 ? -3.032 2.235 5.129 1.00 93.94 79 LEU A CA 1
ATOM 578 C C . LEU A 1 79 ? -2.407 0.849 4.981 1.00 93.94 79 LEU A C 1
ATOM 580 O O . LEU A 1 79 ? -1.798 0.328 5.914 1.00 93.94 79 LEU A O 1
ATOM 584 N N . ILE A 1 80 ? -2.567 0.257 3.801 1.00 94.75 80 ILE A N 1
ATOM 585 C CA . ILE A 1 80 ? -1.934 -1.003 3.418 1.00 94.75 80 ILE A CA 1
ATOM 586 C C . ILE A 1 80 ? -0.857 -0.644 2.401 1.00 94.75 80 ILE A C 1
ATOM 588 O O . ILE A 1 80 ? -1.167 -0.054 1.366 1.00 94.75 80 ILE A O 1
ATOM 592 N N . SER A 1 81 ? 0.402 -0.971 2.689 1.00 95.06 81 SER A N 1
ATOM 593 C CA . SER A 1 81 ? 1.548 -0.557 1.872 1.00 95.06 81 SER A CA 1
ATOM 594 C C . SER A 1 81 ? 2.358 -1.751 1.373 1.00 95.06 81 SER A C 1
ATOM 596 O O . SER A 1 81 ? 2.451 -2.784 2.038 1.00 95.06 81 SER A O 1
ATOM 598 N N . THR A 1 82 ? 2.960 -1.609 0.194 1.00 96.00 82 THR A N 1
ATOM 599 C CA . THR A 1 82 ? 4.022 -2.501 -0.276 1.00 96.00 82 THR A CA 1
ATOM 600 C C . THR A 1 82 ? 5.339 -2.149 0.408 1.00 96.00 82 THR A C 1
ATOM 602 O O . THR A 1 82 ? 5.518 -1.068 0.967 1.00 96.00 82 THR A O 1
ATOM 605 N N . GLN A 1 83 ? 6.334 -3.025 0.277 1.00 93.06 83 GLN A N 1
ATOM 606 C CA . GLN A 1 83 ? 7.687 -2.731 0.747 1.00 93.06 83 GLN A CA 1
ATOM 607 C C . GLN A 1 83 ? 8.267 -1.441 0.131 1.00 93.06 83 GLN A C 1
ATOM 609 O O . GLN A 1 83 ? 9.019 -0.732 0.791 1.00 93.06 83 GLN A O 1
ATOM 614 N N . ARG A 1 84 ? 7.917 -1.112 -1.122 1.00 90.06 84 ARG A N 1
ATOM 615 C CA . ARG A 1 84 ? 8.366 0.123 -1.794 1.00 90.06 84 ARG A CA 1
ATOM 616 C C . ARG A 1 84 ? 7.577 1.349 -1.328 1.00 90.06 84 ARG A C 1
ATOM 618 O O . ARG A 1 84 ? 8.151 2.429 -1.249 1.00 90.06 84 ARG A O 1
ATOM 625 N N . GLY A 1 85 ? 6.299 1.181 -0.988 1.00 92.06 85 GLY A N 1
ATOM 626 C CA . GLY A 1 85 ? 5.470 2.241 -0.408 1.00 92.06 85 GLY A CA 1
ATOM 627 C C . GLY A 1 85 ? 5.863 2.627 1.021 1.00 92.06 85 GLY A C 1
ATOM 628 O O . GLY A 1 85 ? 5.560 3.733 1.462 1.00 92.06 85 GLY A O 1
ATOM 629 N N . ALA A 1 86 ? 6.624 1.780 1.725 1.00 88.62 86 ALA A N 1
ATOM 630 C CA . ALA A 1 86 ? 7.097 2.061 3.081 1.00 88.62 86 ALA A CA 1
ATOM 631 C C . ALA A 1 86 ? 7.869 3.390 3.202 1.00 88.62 86 ALA A C 1
ATOM 633 O O . ALA A 1 86 ? 7.789 4.039 4.240 1.00 88.62 86 ALA A O 1
ATOM 634 N N . SER A 1 87 ? 8.574 3.823 2.148 1.00 91.38 87 SER A N 1
ATOM 635 C CA . SER A 1 87 ? 9.291 5.108 2.103 1.00 91.38 87 SER A CA 1
ATOM 636 C C . SER A 1 87 ? 8.468 6.277 1.539 1.00 91.38 87 SER A C 1
ATOM 638 O O . SER A 1 87 ? 9.007 7.369 1.375 1.00 91.38 87 SER A O 1
ATOM 640 N N . ALA A 1 88 ? 7.200 6.053 1.185 1.00 91.25 88 ALA A N 1
ATOM 641 C CA . ALA A 1 88 ? 6.287 7.064 0.659 1.00 91.25 88 ALA A CA 1
ATOM 642 C C . AL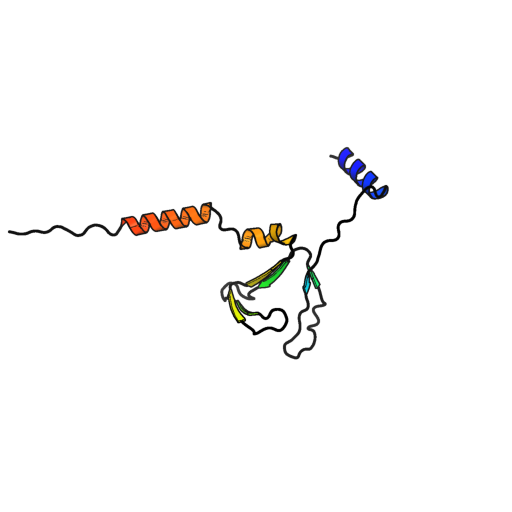A A 1 88 ? 5.417 7.636 1.791 1.00 91.25 88 ALA A C 1
ATOM 644 O O . ALA A 1 88 ? 5.940 8.174 2.772 1.00 91.25 88 ALA A O 1
ATOM 645 N N . TRP A 1 89 ? 4.088 7.547 1.691 1.00 90.62 89 TRP A N 1
ATOM 646 C CA . TRP A 1 89 ? 3.224 8.123 2.718 1.00 90.62 89 TRP A CA 1
ATOM 647 C C . TRP A 1 89 ? 3.296 7.365 4.047 1.00 90.62 89 TRP A C 1
ATOM 649 O O . TRP A 1 89 ? 3.268 7.993 5.106 1.00 90.62 89 TRP A O 1
ATOM 659 N N . MET A 1 90 ? 3.490 6.043 4.001 1.00 89.31 90 MET A N 1
ATOM 660 C CA . MET A 1 90 ? 3.657 5.206 5.193 1.00 89.31 90 MET A CA 1
ATOM 661 C C . MET A 1 90 ? 4.759 5.739 6.121 1.00 89.31 90 MET A C 1
ATOM 663 O O . MET A 1 90 ? 4.558 5.810 7.331 1.00 89.31 90 MET A O 1
ATOM 667 N N . GLN A 1 91 ? 5.882 6.201 5.556 1.00 89.69 91 GLN A N 1
ATOM 668 C CA . GLN A 1 91 ? 6.977 6.797 6.323 1.00 89.69 91 GLN A CA 1
ATOM 669 C C . GLN A 1 91 ? 6.499 7.990 7.151 1.00 89.69 91 GLN A C 1
ATOM 671 O O . GLN A 1 91 ? 6.819 8.076 8.330 1.00 89.69 91 GLN A O 1
ATOM 676 N N . ASN A 1 92 ? 5.703 8.881 6.557 1.00 86.69 92 ASN A N 1
ATOM 677 C CA . ASN A 1 92 ? 5.208 10.068 7.247 1.00 86.69 92 ASN A CA 1
ATOM 678 C C . ASN A 1 92 ? 4.115 9.723 8.261 1.00 86.69 92 ASN A C 1
ATOM 680 O O . ASN A 1 92 ? 4.079 10.311 9.338 1.00 86.69 92 ASN A O 1
ATOM 684 N N . ALA A 1 93 ? 3.235 8.777 7.925 1.00 84.88 93 ALA A N 1
ATOM 685 C CA . ALA A 1 93 ? 2.137 8.360 8.790 1.00 84.88 93 ALA A CA 1
ATOM 686 C C . ALA A 1 93 ? 2.626 7.657 10.068 1.00 84.88 93 ALA A C 1
ATOM 688 O O . ALA A 1 93 ? 1.953 7.718 11.092 1.00 84.88 93 ALA A O 1
ATOM 689 N N . TRP A 1 94 ? 3.779 6.982 10.004 1.00 81.25 94 TRP A N 1
ATOM 690 C CA . TRP A 1 94 ? 4.344 6.212 11.117 1.00 81.25 94 TRP A CA 1
ATOM 691 C C . TRP A 1 94 ? 5.587 6.850 11.747 1.00 81.25 94 TRP A C 1
ATOM 693 O O . TRP A 1 94 ? 6.081 6.360 12.762 1.00 81.25 94 TRP A O 1
ATOM 703 N N . SER A 1 95 ? 6.104 7.947 11.189 1.00 79.25 95 SER A N 1
ATOM 704 C CA . SER A 1 95 ? 7.197 8.686 11.816 1.00 79.25 95 SER A CA 1
ATOM 705 C C . SER A 1 95 ? 6.684 9.510 12.993 1.00 79.25 95 SER A C 1
ATOM 707 O O . SER A 1 95 ? 5.846 10.395 12.820 1.00 79.25 95 SER A O 1
ATOM 709 N N . VAL A 1 96 ? 7.261 9.298 14.173 1.00 73.06 96 VAL A N 1
ATOM 710 C CA . VAL A 1 96 ? 7.217 10.301 15.239 1.00 73.06 96 VAL A CA 1
ATOM 711 C C . VAL A 1 96 ? 8.256 11.360 14.890 1.00 73.06 96 VAL A C 1
ATOM 713 O O . VAL A 1 96 ? 9.454 11.082 14.888 1.00 73.06 96 VAL A O 1
ATOM 716 N N . ARG A 1 97 ? 7.817 12.572 14.538 1.00 69.25 97 ARG A N 1
ATOM 717 C CA . ARG A 1 97 ? 8.753 13.657 14.221 1.00 69.25 97 ARG A CA 1
ATOM 718 C C . ARG A 1 97 ? 9.396 14.160 15.508 1.00 69.25 97 ARG A C 1
ATOM 720 O O . ARG A 1 97 ? 8.685 14.570 16.421 1.00 69.25 97 ARG A O 1
ATOM 727 N N . GLU A 1 98 ? 10.726 14.190 15.559 1.00 69.94 98 GLU A N 1
ATOM 728 C CA . GLU A 1 98 ? 11.487 14.640 16.738 1.00 69.94 98 GLU A CA 1
ATOM 729 C C . GLU A 1 98 ? 11.042 16.019 17.232 1.00 69.94 98 GLU A C 1
ATOM 731 O O . GLU A 1 98 ? 10.899 16.226 18.427 1.00 69.94 98 GLU A O 1
ATOM 736 N N . GLN A 1 99 ? 10.732 16.942 16.317 1.00 64.50 99 GLN A N 1
ATOM 737 C CA . GLN A 1 99 ? 10.218 18.273 16.656 1.00 64.50 99 GLN A CA 1
ATOM 738 C C . GLN A 1 99 ? 8.846 18.221 17.347 1.00 64.50 99 GLN A C 1
ATOM 740 O O . GLN A 1 99 ? 8.604 18.977 18.283 1.00 64.50 99 GLN A O 1
ATOM 745 N N . GLN A 1 100 ? 7.956 17.316 16.920 1.00 75.06 100 GLN A N 1
ATOM 746 C CA . GLN A 1 100 ? 6.674 17.096 17.596 1.00 75.06 100 GLN A CA 1
ATOM 747 C C . GLN A 1 100 ? 6.876 16.433 18.959 1.00 75.06 100 GLN A C 1
ATOM 749 O O . GLN A 1 100 ? 6.247 16.848 19.927 1.00 75.06 100 GLN A O 1
ATOM 754 N N . ALA A 1 101 ? 7.778 15.453 19.061 1.00 79.19 101 ALA A N 1
ATOM 755 C CA . ALA A 1 101 ? 8.106 14.823 20.337 1.00 79.19 101 ALA A CA 1
ATOM 756 C C . ALA A 1 101 ? 8.721 15.829 21.326 1.00 79.19 101 ALA A C 1
ATOM 758 O O . ALA A 1 101 ? 8.301 15.889 22.477 1.00 79.19 101 ALA A O 1
ATOM 759 N N . ALA A 1 102 ? 9.653 16.669 20.870 1.00 79.88 102 ALA A N 1
ATOM 760 C CA . ALA A 1 102 ? 10.282 17.711 21.676 1.00 79.88 102 ALA A CA 1
ATOM 761 C C . ALA A 1 102 ? 9.262 18.745 22.172 1.00 79.88 102 ALA A C 1
ATOM 763 O O . ALA A 1 102 ? 9.270 19.077 23.353 1.00 79.88 102 ALA A O 1
ATOM 764 N N . ALA A 1 103 ? 8.342 19.195 21.311 1.00 80.75 103 ALA A N 1
ATOM 765 C CA . ALA A 1 103 ? 7.277 20.116 21.704 1.00 80.75 103 ALA A CA 1
ATOM 766 C C . ALA A 1 103 ? 6.346 19.512 22.772 1.00 80.75 103 ALA A C 1
ATOM 768 O O . ALA A 1 103 ? 5.995 20.188 23.737 1.00 80.75 103 ALA A O 1
ATOM 769 N N . VAL A 1 104 ? 5.982 18.231 22.638 1.00 83.31 104 VAL A N 1
ATOM 770 C CA . VAL A 1 104 ? 5.171 17.520 23.642 1.00 83.31 104 VAL A CA 1
ATOM 771 C C . VAL A 1 104 ? 5.924 17.387 24.968 1.00 83.31 104 VAL A C 1
ATOM 773 O O . VAL A 1 104 ? 5.349 17.639 26.024 1.00 83.31 104 VAL A O 1
ATOM 776 N N . LEU A 1 105 ? 7.209 17.025 24.928 1.00 87.06 105 LEU A N 1
ATOM 777 C CA . LEU A 1 105 ? 8.041 16.891 26.127 1.00 87.06 105 LEU A CA 1
ATOM 778 C C . LEU A 1 105 ? 8.251 18.233 26.836 1.00 87.06 105 LEU A C 1
ATOM 780 O O . LEU A 1 105 ? 8.200 18.288 28.064 1.00 87.06 105 LEU A O 1
ATOM 784 N N . GLN A 1 106 ? 8.441 19.314 26.081 1.00 88.69 106 GLN A N 1
ATOM 785 C CA . GLN A 1 106 ? 8.568 20.658 26.633 1.00 88.69 106 GLN A CA 1
ATOM 786 C C . GLN A 1 106 ? 7.264 21.112 27.301 1.00 88.69 106 GLN A C 1
ATOM 788 O O . GLN A 1 106 ? 7.290 21.535 28.454 1.00 88.69 106 GLN A O 1
ATOM 793 N N . ALA A 1 107 ? 6.119 20.932 26.636 1.00 87.44 107 ALA A N 1
ATOM 794 C CA . ALA A 1 107 ? 4.816 21.239 27.224 1.00 87.44 107 ALA A CA 1
ATOM 795 C C . ALA A 1 107 ? 4.545 20.408 28.495 1.00 87.44 107 ALA A C 1
ATOM 797 O O . ALA A 1 107 ? 4.024 20.922 29.484 1.00 87.44 107 ALA A O 1
ATOM 798 N N . ALA A 1 108 ? 4.934 19.129 28.503 1.00 86.00 108 ALA A N 1
ATOM 799 C CA . ALA A 1 108 ? 4.815 18.272 29.681 1.00 86.00 108 ALA A CA 1
ATOM 800 C C . ALA A 1 108 ? 5.695 18.754 30.850 1.00 86.00 108 ALA A C 1
ATOM 802 O O . ALA A 1 108 ? 5.252 18.726 31.999 1.00 86.00 108 ALA A O 1
ATOM 803 N N . ALA A 1 109 ? 6.914 19.227 30.573 1.00 87.50 109 ALA A N 1
ATOM 804 C CA . ALA A 1 109 ? 7.803 19.794 31.586 1.00 87.50 109 ALA A CA 1
ATOM 805 C C . ALA A 1 109 ? 7.252 21.107 32.173 1.00 87.50 109 ALA A C 1
ATOM 807 O O . ALA A 1 109 ? 7.301 21.306 33.387 1.00 87.50 109 ALA A O 1
ATOM 808 N N . GLU A 1 110 ? 6.674 21.968 31.333 1.00 86.62 110 GLU A N 1
ATOM 809 C CA . GLU A 1 110 ? 6.027 23.216 31.758 1.00 86.62 110 GLU A CA 1
ATOM 810 C C . GLU A 1 110 ? 4.807 22.951 32.659 1.00 86.62 110 GLU A C 1
ATOM 812 O O . GLU A 1 110 ? 4.630 23.623 33.676 1.00 86.62 110 GLU A O 1
ATOM 817 N N . LEU A 1 111 ? 4.011 21.920 32.355 1.00 79.62 111 LEU A N 1
ATOM 818 C CA . LEU A 1 111 ? 2.879 21.494 33.190 1.00 79.62 111 LEU A CA 1
ATOM 819 C C . LEU A 1 111 ? 3.326 20.819 34.500 1.00 79.62 111 LEU A C 1
ATOM 821 O O . LEU A 1 111 ? 2.681 20.994 35.535 1.00 79.62 111 LEU A O 1
ATOM 825 N N . GLY A 1 112 ? 4.433 20.072 34.480 1.00 63.75 112 GLY A N 1
ATOM 826 C CA . GLY A 1 112 ? 5.007 19.419 35.663 1.00 63.75 112 GLY A CA 1
ATOM 827 C C . GLY A 1 112 ? 5.693 20.379 36.645 1.00 63.75 112 GLY A C 1
ATOM 828 O O . GLY A 1 112 ? 5.782 20.076 37.834 1.00 63.75 112 GLY A O 1
ATOM 829 N N . GLY A 1 113 ? 6.134 21.554 36.184 1.00 57.12 113 GLY A N 1
ATOM 830 C CA . GLY A 1 113 ? 6.790 22.576 37.011 1.00 57.12 113 GLY A CA 1
ATOM 831 C C . GLY A 1 113 ? 5.857 23.388 37.923 1.00 57.12 113 GLY A C 1
ATOM 832 O O . GLY A 1 113 ? 6.342 24.147 38.759 1.00 57.12 113 GLY A O 1
ATOM 833 N N . GLY A 1 114 ? 4.531 23.242 37.792 1.00 52.34 114 GLY A N 1
ATOM 834 C CA . GLY A 1 114 ? 3.536 24.017 38.551 1.00 52.34 114 GLY A CA 1
ATOM 835 C C . GLY A 1 114 ? 3.051 23.391 39.869 1.00 52.34 114 GLY A C 1
ATOM 836 O O . GLY A 1 114 ? 2.280 24.020 40.591 1.00 52.34 114 GLY A O 1
ATOM 837 N N . GLY A 1 115 ? 3.467 22.165 40.201 1.00 49.84 115 GLY A N 1
ATOM 838 C CA . GLY A 1 115 ? 2.948 21.397 41.341 1.00 49.84 115 GLY A CA 1
ATOM 839 C C . GLY A 1 115 ? 3.967 21.195 42.462 1.00 49.84 115 GLY A C 1
ATOM 840 O O . GLY A 1 115 ? 4.396 20.072 42.695 1.00 49.84 115 GLY A O 1
ATOM 841 N N . GLY A 1 116 ? 4.375 22.259 43.159 1.00 48.09 116 GLY A N 1
ATOM 842 C CA . GLY A 1 116 ? 5.406 22.143 44.200 1.00 48.09 116 GLY A CA 1
ATOM 843 C C . GLY A 1 116 ? 5.507 23.323 45.161 1.00 48.09 116 GLY A C 1
ATOM 844 O O . GLY A 1 116 ? 6.607 23.773 45.453 1.00 48.09 116 GLY A O 1
ATOM 845 N N . GLY A 1 117 ? 4.376 23.841 45.642 1.00 45.59 117 GLY A N 1
ATOM 846 C CA . GLY A 1 117 ? 4.327 24.891 46.662 1.00 45.59 117 GLY A CA 1
ATOM 847 C C . GLY A 1 117 ? 3.377 24.524 47.797 1.00 45.59 117 GLY A C 1
ATOM 848 O O . GLY A 1 117 ? 2.341 25.161 47.959 1.00 45.59 117 GLY A O 1
ATOM 849 N N . VAL A 1 118 ? 3.691 23.478 48.567 1.00 53.50 118 VAL A N 1
ATOM 850 C CA . VAL A 1 118 ? 3.008 23.227 49.845 1.00 53.50 118 VAL A CA 1
ATOM 851 C C . VAL A 1 118 ? 3.570 24.225 50.856 1.00 53.50 118 VAL A C 1
ATOM 853 O O . VAL A 1 118 ? 4.733 24.145 51.245 1.00 53.50 118 VAL A O 1
ATOM 856 N N . GLY A 1 119 ? 2.749 25.209 51.222 1.00 45.94 119 GLY A N 1
ATOM 857 C CA . GLY A 1 119 ? 3.084 26.246 52.190 1.00 45.94 119 GLY A CA 1
ATOM 858 C C . GLY A 1 119 ? 3.405 25.665 53.566 1.00 45.94 119 GLY A C 1
ATOM 859 O O . GLY A 1 119 ? 2.552 25.068 54.218 1.00 45.94 119 GLY A O 1
ATOM 860 N N . GLY A 1 120 ? 4.636 25.884 54.026 1.00 47.38 120 GLY A N 1
ATOM 861 C CA . GLY A 1 120 ? 5.015 25.722 55.425 1.00 47.38 120 GLY A CA 1
ATOM 862 C C . GLY A 1 120 ? 4.478 26.890 56.248 1.00 47.38 120 GLY A C 1
ATOM 863 O O . GLY A 1 120 ? 5.176 27.880 56.444 1.00 47.38 120 GLY A O 1
ATOM 864 N N . GLY A 1 121 ? 3.229 26.786 56.699 1.00 44.62 121 GLY A N 1
ATOM 865 C CA . GLY A 1 121 ? 2.636 27.668 57.704 1.00 44.62 121 GLY A CA 1
ATOM 866 C C . GLY A 1 121 ? 2.646 26.994 59.073 1.00 44.62 121 GLY A C 1
ATOM 867 O O . GLY A 1 121 ? 1.671 26.346 59.439 1.00 44.62 121 GLY A O 1
ATOM 868 N N . GLY A 1 122 ? 3.750 27.124 59.811 1.00 38.97 122 GLY A N 1
ATOM 869 C CA . GLY A 1 122 ? 3.821 26.789 61.235 1.00 38.97 122 GLY A CA 1
ATOM 870 C C . GLY A 1 122 ? 3.600 28.046 62.073 1.00 38.97 122 GLY A C 1
ATOM 871 O O . GLY A 1 122 ? 4.439 28.943 62.075 1.00 38.97 122 GLY A O 1
ATOM 872 N N . VAL A 1 123 ? 2.450 28.118 62.738 1.00 50.91 123 VAL A N 1
ATOM 873 C CA . VAL A 1 123 ? 2.091 29.119 63.752 1.00 50.91 123 VAL A CA 1
ATOM 874 C C . VAL A 1 123 ? 2.588 28.676 65.131 1.00 50.91 123 VAL A C 1
ATOM 876 O O . VAL A 1 123 ? 2.476 27.495 65.435 1.00 50.91 123 VAL A O 1
ATOM 879 N N . GLY A 1 124 ? 3.070 29.655 65.912 1.00 40.81 124 GLY A N 1
ATOM 880 C CA . GLY A 1 124 ? 2.881 29.815 67.369 1.00 40.81 124 GLY A CA 1
ATOM 881 C C . GLY A 1 124 ? 3.198 28.649 68.291 1.00 40.81 124 GLY A C 1
ATOM 882 O O . GLY A 1 124 ? 2.357 27.730 68.366 1.00 40.81 124 GLY A O 1
#

pLDDT: mean 82.95, std 15.55, range [38.97, 97.0]